Protein AF-A0A350ASJ0-F1 (afdb_monomer_lite)

Secondary structure (DSSP, 8-state):
------PPPPHHHHHHHHHHHHHHHHHHHHHHHHHHHHHHHHHHHHHHHHHHHHHHHHHHHH--SEEEHHHHEESSTTSSEEPP--SSS-B--SEEETT-SEEE-SB-TTS---EEE---

pLDDT: mean 86.12, std 9.56, range [55.19, 97.44]

Sequence (120 aa):
MQNKTKKGFTLVEIMIVVVIIGLLAAMAIPAFQKVRQTSQEKTVVNNLRQLASGADQYFLEAGLSSVTSAILVGSGSTFYVKQFKPVAKETYPTTVNNTDTSLEIGNASLGMVRTISIQF

Radius of gyration: 25.28 Å; chains: 1; bounding box: 36×44×80 Å

Foldseek 3Di:
DDDPPDDDDDPVNVVVVVVVVVVVCVVVVVVVVVVLVVVLLVLVVVQLVLQLVQVVVCCVVVVDFKDFCVQAEDPDDNHSYYHDDRSFPWAWDGMDGQPDQWTWTPDGPVPDIDIDGDHD

Structure (mmCIF, N/CA/C/O backbone):
data_AF-A0A350ASJ0-F1
#
_entry.id   AF-A0A350ASJ0-F1
#
loop_
_atom_site.group_PDB
_atom_site.id
_atom_site.type_symbol
_atom_site.label_atom_id
_atom_site.label_alt_id
_atom_site.label_comp_id
_atom_site.label_asym_id
_atom_site.label_entity_id
_atom_site.label_seq_id
_atom_site.pdbx_PDB_ins_code
_atom_site.Cartn_x
_atom_site.Cartn_y
_atom_site.Cartn_z
_atom_site.occupancy
_atom_site.B_iso_or_equiv
_atom_site.auth_seq_id
_atom_site.auth_comp_id
_atom_site.auth_asym_id
_atom_site.auth_atom_id
_atom_site.pdbx_PDB_model_num
ATOM 1 N N . MET A 1 1 ? -17.891 32.027 53.168 1.00 55.19 1 MET A N 1
ATOM 2 C CA . MET A 1 1 ? -17.000 31.153 52.369 1.00 55.19 1 MET A CA 1
ATOM 3 C C . MET A 1 1 ? -17.814 29.926 51.970 1.00 55.19 1 MET A C 1
ATOM 5 O O . MET A 1 1 ? -18.130 29.121 52.834 1.00 55.19 1 MET A O 1
ATOM 9 N N . GLN A 1 2 ? -18.295 29.843 50.725 1.00 62.22 2 GLN A N 1
ATOM 10 C CA . GLN A 1 2 ? -19.147 28.728 50.282 1.00 62.22 2 GLN A CA 1
ATOM 11 C C . GLN A 1 2 ? -18.279 27.493 50.015 1.00 62.22 2 GLN A C 1
ATOM 13 O O . GLN A 1 2 ? -17.469 27.483 49.090 1.00 62.22 2 GLN A O 1
ATOM 18 N N . ASN A 1 3 ? -18.436 26.466 50.849 1.00 61.69 3 ASN A N 1
ATOM 19 C CA . ASN A 1 3 ? -17.686 25.223 50.749 1.00 61.69 3 ASN A CA 1
ATOM 20 C C . ASN A 1 3 ? -18.325 24.345 49.658 1.00 61.69 3 ASN A C 1
ATOM 22 O O . ASN A 1 3 ? -19.362 23.723 49.883 1.00 61.69 3 ASN A O 1
ATOM 26 N N . LYS A 1 4 ? -17.754 24.336 48.447 1.00 70.12 4 LYS A N 1
ATOM 27 C CA . LYS A 1 4 ? -18.183 23.416 47.383 1.00 70.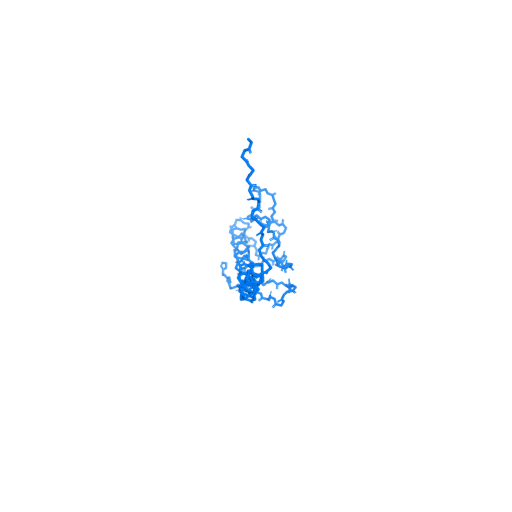12 4 LYS A CA 1
ATOM 28 C C . LYS A 1 4 ? -17.747 22.004 47.768 1.00 70.12 4 LYS A C 1
ATOM 30 O O . LYS A 1 4 ? -16.561 21.686 47.715 1.00 70.12 4 LYS A O 1
ATOM 35 N N . THR A 1 5 ? -18.698 21.156 48.145 1.00 70.88 5 THR A N 1
ATOM 36 C CA . THR A 1 5 ? -18.458 19.726 48.343 1.00 70.88 5 THR A CA 1
ATOM 37 C C . THR A 1 5 ? -17.973 19.120 47.027 1.00 70.88 5 THR A C 1
ATOM 39 O O . THR A 1 5 ? -18.674 19.121 46.014 1.00 70.88 5 THR A O 1
ATOM 42 N N . LYS A 1 6 ? -16.728 18.635 47.011 1.00 71.25 6 LYS A N 1
ATOM 43 C CA . LYS A 1 6 ? -16.196 17.891 45.868 1.00 71.25 6 LYS A CA 1
ATOM 44 C C . LYS A 1 6 ? -16.891 16.529 45.835 1.00 71.25 6 LYS A C 1
ATOM 46 O O . LYS A 1 6 ? -16.663 15.708 46.718 1.00 71.25 6 LYS A O 1
ATOM 51 N N . LYS A 1 7 ? -17.754 16.299 44.842 1.00 77.50 7 LYS A N 1
ATOM 52 C CA . LYS A 1 7 ? -18.291 14.963 44.554 1.00 77.50 7 LYS A CA 1
ATOM 53 C C . LYS A 1 7 ? -17.148 14.095 44.013 1.00 77.50 7 LYS A C 1
ATOM 55 O O . LYS A 1 7 ? -16.521 14.472 43.027 1.00 77.50 7 LYS A O 1
ATOM 60 N N . GLY A 1 8 ? -16.842 12.993 44.694 1.00 78.31 8 GLY A N 1
ATOM 61 C CA . GLY A 1 8 ? -15.901 11.976 44.217 1.00 78.31 8 GLY A CA 1
ATOM 62 C C . GLY A 1 8 ? -16.585 10.989 43.271 1.00 78.31 8 GLY A C 1
ATOM 63 O O . GLY A 1 8 ? -17.795 10.798 43.361 1.00 78.31 8 GLY A O 1
ATOM 64 N N . PHE A 1 9 ? -15.809 10.372 42.377 1.00 80.62 9 PHE A N 1
ATOM 65 C CA . PHE A 1 9 ? -16.264 9.252 41.548 1.00 80.62 9 PHE A CA 1
ATOM 66 C C . PHE A 1 9 ? -16.553 8.027 42.420 1.00 80.62 9 PHE A C 1
ATOM 68 O O . PHE A 1 9 ? -15.771 7.698 43.316 1.00 80.62 9 PHE A O 1
ATOM 75 N N . THR A 1 10 ? -17.652 7.330 42.146 1.00 90.62 10 THR A N 1
ATOM 76 C CA . THR A 1 10 ? -17.945 6.037 42.769 1.00 90.62 10 THR A CA 1
ATOM 77 C C . THR A 1 10 ? -17.176 4.919 42.062 1.00 90.62 10 THR A C 1
ATOM 79 O O . THR A 1 10 ? -16.922 4.965 40.857 1.00 90.62 10 THR A O 1
ATOM 82 N N . LEU A 1 11 ? -16.822 3.867 42.803 1.00 89.62 11 LEU A N 1
ATOM 83 C CA . LEU A 1 11 ? -16.194 2.671 42.224 1.00 89.62 11 LEU A CA 1
ATOM 84 C C . LEU A 1 11 ? -17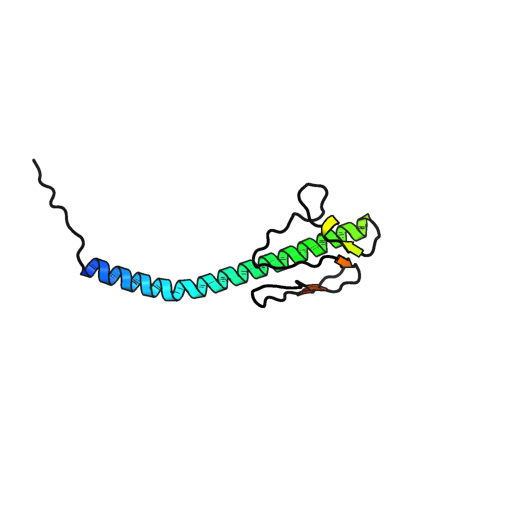.092 2.004 41.170 1.00 89.62 11 LEU A C 1
ATOM 86 O O . LEU A 1 11 ? -16.595 1.461 40.186 1.00 89.62 11 LEU A O 1
ATOM 90 N N . VAL A 1 12 ? -18.411 2.084 41.360 1.00 92.38 12 VAL A N 1
ATOM 91 C CA . VAL A 1 12 ? -19.410 1.512 40.449 1.00 92.38 12 VAL A CA 1
ATOM 92 C C . VAL A 1 12 ? -19.407 2.237 39.101 1.00 92.38 12 VAL A C 1
ATOM 94 O O . VAL A 1 12 ? -19.443 1.580 38.062 1.00 92.38 12 VAL A O 1
ATOM 97 N N . GLU A 1 13 ? -19.297 3.570 39.100 1.00 91.25 13 GLU A N 1
ATOM 98 C CA . GLU A 1 13 ? -19.183 4.360 37.866 1.00 91.25 13 GLU A CA 1
ATOM 99 C C . GLU A 1 13 ? -17.932 3.987 37.070 1.00 91.25 13 GLU A C 1
ATOM 101 O O . GLU A 1 13 ? -17.998 3.854 35.852 1.00 91.25 13 GLU A O 1
ATOM 106 N N . ILE A 1 14 ? -16.801 3.755 37.738 1.00 93.00 14 ILE A N 1
ATOM 107 C CA . ILE A 1 14 ? -15.588 3.318 37.040 1.00 93.00 14 ILE A CA 1
ATOM 108 C C . ILE A 1 14 ? -15.754 1.891 36.504 1.00 93.00 14 ILE A C 1
ATOM 110 O O . ILE A 1 14 ? -15.410 1.638 35.353 1.00 93.00 14 ILE A O 1
ATOM 114 N N . MET A 1 15 ? -16.342 0.976 37.280 1.00 93.81 15 MET A N 1
ATOM 115 C CA . MET A 1 15 ? -16.522 -0.427 36.892 1.00 93.81 15 MET A CA 1
ATOM 116 C C . MET A 1 15 ? -17.330 -0.589 35.596 1.00 93.81 15 MET A C 1
ATOM 118 O O . MET A 1 15 ? -16.899 -1.302 34.690 1.00 93.81 15 MET A O 1
ATOM 122 N N . ILE A 1 16 ? -18.475 0.090 35.472 1.00 94.88 16 ILE A N 1
ATOM 123 C CA . ILE A 1 16 ? -19.303 -0.019 34.262 1.00 94.88 16 ILE A CA 1
ATOM 124 C C . ILE A 1 16 ? -18.602 0.573 33.031 1.00 94.88 16 ILE A C 1
ATOM 126 O O . ILE A 1 16 ? -18.714 0.032 31.931 1.00 94.88 16 ILE A O 1
ATOM 130 N N . VAL A 1 17 ? -17.816 1.636 33.216 1.00 95.56 17 VAL A N 1
ATOM 131 C CA . VAL A 1 17 ? -17.092 2.299 32.125 1.00 95.56 17 VAL A CA 1
ATOM 132 C C . VAL A 1 17 ? -16.028 1.379 31.530 1.00 95.56 17 VAL A C 1
ATOM 134 O O . VAL A 1 17 ? -15.994 1.212 30.310 1.00 95.56 17 VAL A O 1
ATOM 137 N N . VAL A 1 18 ? -15.197 0.726 32.352 1.00 96.25 18 VAL A N 1
ATOM 138 C CA . VAL A 1 18 ? -14.181 -0.206 31.822 1.00 96.25 18 VAL A CA 1
ATOM 139 C C . VAL A 1 18 ? -14.804 -1.433 31.159 1.00 96.25 18 VAL A C 1
ATOM 141 O O . VAL A 1 18 ? -14.258 -1.908 30.166 1.00 96.25 18 VAL A O 1
ATOM 144 N N . VAL A 1 19 ? -15.959 -1.913 31.638 1.00 97.06 19 VAL A N 1
ATOM 145 C CA . VAL A 1 19 ? -16.686 -3.023 30.994 1.00 97.06 19 VAL A CA 1
ATOM 146 C C . VAL A 1 19 ? -17.156 -2.633 29.591 1.00 97.06 19 VAL A C 1
ATOM 148 O O . VAL A 1 19 ? -16.919 -3.374 28.636 1.00 97.06 19 VAL A O 1
ATOM 151 N N . ILE A 1 20 ? -17.771 -1.457 29.439 1.00 96.88 20 ILE A N 1
ATOM 152 C CA . ILE A 1 20 ? -18.252 -0.989 28.132 1.00 96.88 20 ILE A CA 1
ATOM 153 C C . ILE A 1 20 ? -17.073 -0.717 27.185 1.00 96.88 20 ILE A C 1
ATOM 155 O O . ILE A 1 20 ? -17.102 -1.159 26.036 1.00 96.88 20 ILE A O 1
ATOM 159 N N . ILE A 1 21 ? -16.008 -0.056 27.656 1.00 97.06 21 ILE A N 1
ATOM 160 C CA . ILE A 1 21 ? -14.800 0.184 26.846 1.00 97.06 21 ILE A CA 1
ATOM 161 C C . ILE A 1 21 ? -14.151 -1.144 26.434 1.00 97.06 21 ILE A C 1
ATOM 163 O O . ILE A 1 21 ? -13.742 -1.283 25.283 1.00 97.06 21 ILE A O 1
ATOM 167 N N . GLY A 1 22 ? -14.097 -2.130 27.334 1.00 97.44 22 GLY A N 1
ATOM 168 C CA . GLY A 1 22 ? -13.569 -3.463 27.048 1.00 97.44 22 GLY A CA 1
ATOM 169 C C . GLY A 1 22 ? -14.345 -4.179 25.940 1.00 97.44 22 GLY A C 1
ATOM 170 O O . GLY A 1 22 ? -13.734 -4.709 25.012 1.00 97.44 22 GLY A O 1
ATOM 171 N N . LEU A 1 23 ? -15.681 -4.127 25.983 1.00 96.56 23 LEU A N 1
ATOM 172 C CA . LEU A 1 23 ? -16.541 -4.696 24.940 1.00 96.56 23 LEU A CA 1
ATOM 173 C C . LEU A 1 23 ? -16.324 -4.010 23.582 1.00 96.56 23 LEU A C 1
ATOM 175 O O . LEU A 1 23 ? -16.152 -4.686 22.565 1.00 96.56 23 LEU A O 1
ATOM 179 N N . LEU A 1 24 ? -16.290 -2.673 23.566 1.00 97.44 24 LEU A N 1
ATOM 180 C CA . LEU A 1 24 ? -16.053 -1.905 22.342 1.00 97.44 24 LEU A CA 1
ATOM 181 C C . LEU A 1 24 ? -14.660 -2.188 21.763 1.00 97.44 24 LEU A C 1
ATOM 183 O O . LEU A 1 24 ? -14.529 -2.415 20.561 1.00 97.44 24 LEU A O 1
ATOM 187 N N . ALA A 1 25 ? -13.624 -2.227 22.606 1.00 96.94 25 ALA A N 1
ATOM 188 C CA . ALA A 1 25 ? -12.253 -2.503 22.187 1.00 96.94 25 ALA A CA 1
ATOM 189 C C . ALA A 1 25 ? -12.099 -3.918 21.606 1.00 96.94 25 ALA A C 1
ATOM 191 O O . ALA A 1 25 ? -11.434 -4.083 20.580 1.00 96.94 25 ALA A O 1
ATOM 192 N N . ALA A 1 26 ? -12.757 -4.919 22.203 1.00 96.62 26 ALA A N 1
ATOM 193 C CA . ALA A 1 26 ? -12.719 -6.302 21.730 1.00 96.62 26 ALA A CA 1
ATOM 194 C C . ALA A 1 26 ? -13.238 -6.451 20.288 1.00 96.62 26 ALA A C 1
ATOM 196 O O . ALA A 1 26 ? -12.673 -7.218 19.510 1.00 96.62 26 ALA A O 1
ATOM 197 N N . MET A 1 27 ? -14.267 -5.686 19.904 1.00 95.38 27 MET A N 1
ATOM 198 C CA . MET A 1 27 ? -14.767 -5.657 18.523 1.00 95.38 27 MET A CA 1
ATOM 199 C C . MET A 1 27 ? -13.947 -4.732 17.611 1.00 95.38 27 MET A C 1
ATOM 201 O O . MET A 1 27 ? -13.729 -5.045 16.439 1.00 95.38 27 MET A O 1
ATOM 205 N N . ALA A 1 28 ? -13.469 -3.601 18.132 1.00 96.50 28 ALA A N 1
ATOM 206 C CA . ALA A 1 28 ? -12.784 -2.585 17.338 1.00 96.50 28 ALA A CA 1
ATOM 207 C C . ALA A 1 28 ? -11.381 -3.012 16.876 1.00 96.50 28 ALA A C 1
ATOM 209 O O . ALA A 1 28 ? -11.007 -2.734 15.737 1.00 96.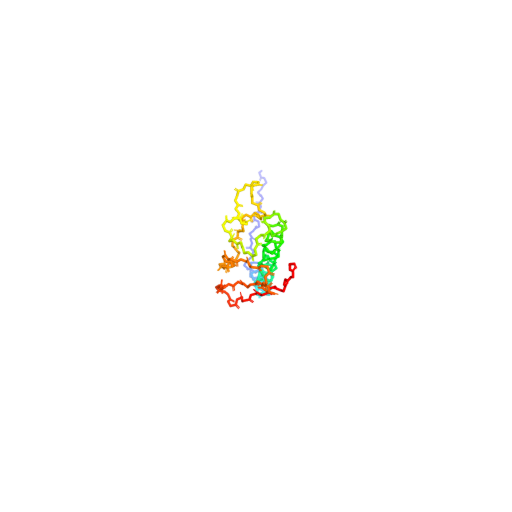50 28 ALA A O 1
ATOM 210 N N . ILE A 1 29 ? -10.605 -3.702 17.719 1.00 95.88 29 ILE A N 1
ATOM 211 C CA . ILE A 1 29 ? -9.226 -4.115 17.404 1.00 95.88 29 ILE A CA 1
ATOM 212 C C . ILE A 1 29 ? -9.141 -5.006 16.148 1.00 95.88 29 ILE A C 1
ATOM 214 O O . ILE A 1 29 ? -8.399 -4.637 15.231 1.00 95.88 29 ILE A O 1
ATOM 218 N N . PRO A 1 30 ? -9.878 -6.132 16.033 1.00 93.69 30 PRO A N 1
ATOM 219 C CA . PRO A 1 30 ? -9.792 -6.985 14.845 1.00 93.69 30 PRO A CA 1
ATOM 220 C C . PRO A 1 30 ? -10.311 -6.275 13.587 1.00 93.69 30 PRO A C 1
ATOM 222 O O . PRO A 1 30 ? -9.728 -6.408 12.508 1.00 93.69 30 PRO A O 1
ATOM 225 N N . ALA A 1 31 ? -11.365 -5.461 13.718 1.00 95.31 31 ALA A N 1
ATOM 226 C CA . ALA A 1 31 ? -11.881 -4.661 12.611 1.00 95.31 31 ALA A CA 1
ATOM 227 C C . ALA A 1 31 ? -10.829 -3.657 12.104 1.00 95.31 31 ALA A C 1
ATOM 229 O O . ALA A 1 31 ? -10.576 -3.572 10.901 1.00 95.31 31 ALA A O 1
ATOM 230 N N . PHE A 1 32 ? -10.158 -2.949 13.015 1.00 95.00 32 PHE A N 1
ATOM 231 C CA . PHE A 1 32 ? -9.105 -1.994 12.681 1.00 95.00 32 PHE A CA 1
ATOM 232 C C . PHE A 1 32 ? -7.897 -2.666 12.014 1.00 95.00 32 PHE A C 1
ATOM 234 O O . PHE A 1 32 ? -7.372 -2.150 11.025 1.00 95.00 32 PHE A O 1
ATOM 241 N N . GLN A 1 33 ? -7.485 -3.842 12.496 1.00 92.25 33 GLN A N 1
ATOM 242 C CA . GLN A 1 33 ? -6.405 -4.623 11.883 1.00 92.25 33 GLN A CA 1
ATOM 243 C C . GLN A 1 33 ? -6.727 -4.988 10.426 1.00 92.25 33 GLN A C 1
ATOM 245 O O . GLN A 1 33 ? -5.900 -4.753 9.542 1.00 92.25 33 GLN A O 1
ATOM 250 N N . LYS A 1 34 ? -7.951 -5.461 10.151 1.00 90.81 34 LYS A N 1
ATOM 251 C CA . LYS A 1 34 ? -8.406 -5.783 8.788 1.00 90.81 34 LYS A CA 1
ATOM 252 C C . LYS A 1 34 ? -8.424 -4.556 7.870 1.00 90.81 34 LYS A C 1
ATOM 254 O O . LYS A 1 34 ? -7.974 -4.629 6.723 1.00 90.81 34 LYS A O 1
ATOM 259 N N . VAL A 1 35 ? -8.926 -3.420 8.362 1.00 93.19 35 VAL A N 1
ATOM 260 C CA . VAL A 1 35 ? -8.966 -2.157 7.601 1.00 93.19 35 VAL A CA 1
ATOM 261 C C . VAL A 1 35 ? -7.555 -1.671 7.274 1.00 93.19 35 VAL A C 1
ATOM 263 O O . VAL A 1 35 ? -7.285 -1.269 6.137 1.00 93.19 35 VAL A O 1
ATOM 266 N N . ARG A 1 36 ? -6.635 -1.753 8.241 1.00 91.31 36 ARG A N 1
ATOM 267 C CA . ARG A 1 36 ? -5.230 -1.388 8.047 1.00 91.31 36 ARG A CA 1
ATOM 268 C C . ARG A 1 36 ? -4.570 -2.268 6.989 1.00 91.31 36 ARG A C 1
ATOM 270 O O . ARG A 1 36 ? -3.962 -1.725 6.071 1.00 91.31 36 ARG A O 1
ATOM 277 N N . GLN A 1 37 ? -4.744 -3.586 7.078 1.00 88.94 37 GLN A N 1
ATOM 278 C CA . GLN A 1 37 ? -4.196 -4.524 6.098 1.00 88.94 37 GLN A CA 1
ATOM 279 C C . GLN A 1 37 ? -4.737 -4.238 4.690 1.00 88.94 37 GLN A C 1
ATOM 281 O O . GLN A 1 37 ? -3.965 -4.080 3.750 1.00 88.94 37 GLN A O 1
ATOM 286 N N . THR A 1 38 ? -6.052 -4.057 4.549 1.00 88.94 38 THR A N 1
ATOM 287 C CA . THR A 1 38 ? -6.674 -3.737 3.251 1.00 88.94 38 THR A CA 1
ATOM 288 C C . THR A 1 38 ? -6.151 -2.412 2.678 1.00 88.94 38 THR A C 1
ATOM 290 O O . THR A 1 38 ? -5.954 -2.280 1.471 1.00 88.94 38 THR A O 1
ATOM 293 N N . SER A 1 39 ? -5.908 -1.413 3.531 1.00 90.88 39 SER A N 1
ATOM 294 C CA . SER A 1 39 ? -5.346 -0.120 3.111 1.00 90.88 39 SER A CA 1
ATOM 295 C C . SER A 1 39 ? -3.895 -0.249 2.641 1.00 90.88 39 SER A C 1
ATOM 297 O O . SER A 1 39 ? -3.518 0.347 1.629 1.00 90.88 39 SER A O 1
ATOM 299 N N . GLN A 1 40 ? -3.091 -1.057 3.339 1.00 89.38 40 GLN A N 1
ATOM 300 C CA . GLN A 1 40 ? -1.724 -1.382 2.924 1.00 89.38 40 GLN A CA 1
ATOM 301 C C . GLN A 1 40 ? -1.730 -2.102 1.569 1.00 89.38 40 GLN A C 1
ATOM 303 O O . GLN A 1 40 ? -1.032 -1.675 0.655 1.00 89.38 40 GLN A O 1
ATOM 308 N N . GLU A 1 41 ? -2.592 -3.107 1.397 1.00 87.06 41 GLU A N 1
ATOM 309 C CA . GLU A 1 41 ? -2.751 -3.850 0.141 1.00 87.06 41 GLU A CA 1
ATOM 310 C C . GLU A 1 41 ? -3.095 -2.938 -1.041 1.00 87.06 41 GLU A C 1
ATOM 312 O O . GLU A 1 41 ? -2.441 -2.989 -2.083 1.00 87.06 41 GLU A O 1
ATOM 317 N N . LYS A 1 42 ? -4.084 -2.053 -0.867 1.00 89.62 42 LYS A N 1
ATOM 318 C CA . LYS A 1 42 ? -4.470 -1.075 -1.894 1.00 89.62 42 LYS A CA 1
ATOM 319 C C . LYS A 1 42 ? -3.321 -0.139 -2.259 1.00 89.62 42 LYS A C 1
ATOM 321 O O . LYS A 1 42 ? -3.142 0.171 -3.434 1.00 89.62 42 LYS A O 1
ATOM 326 N N . THR A 1 43 ? -2.538 0.287 -1.269 1.00 90.75 43 THR A N 1
ATOM 327 C CA . THR A 1 43 ? -1.384 1.167 -1.493 1.00 90.75 43 THR A CA 1
ATOM 328 C C . THR A 1 43 ? -0.313 0.466 -2.323 1.00 90.75 43 THR A C 1
ATOM 330 O O . THR A 1 43 ? 0.178 1.044 -3.288 1.00 90.75 43 THR A O 1
ATOM 333 N N . VAL A 1 44 ? 0.001 -0.795 -2.012 1.00 89.81 44 VAL A N 1
ATOM 334 C CA . VAL A 1 44 ? 1.017 -1.557 -2.753 1.00 89.81 44 VAL A CA 1
ATOM 335 C C . VAL A 1 44 ? 0.586 -1.831 -4.191 1.00 89.81 44 VAL A C 1
ATOM 337 O O . VAL A 1 44 ? 1.365 -1.614 -5.116 1.00 89.81 44 VAL A O 1
ATOM 340 N N . VAL A 1 45 ? -0.675 -2.217 -4.406 1.00 89.94 45 VAL A N 1
ATOM 341 C CA . VAL A 1 45 ? -1.231 -2.375 -5.761 1.00 89.94 45 VAL A CA 1
ATOM 342 C C . VAL A 1 45 ? -1.164 -1.058 -6.537 1.00 89.94 45 VAL A C 1
ATOM 344 O O . VAL A 1 45 ? -0.796 -1.050 -7.709 1.00 89.94 45 VAL A O 1
ATOM 347 N N . ASN A 1 46 ? -1.481 0.067 -5.896 1.00 91.75 46 ASN A N 1
ATOM 348 C CA . ASN A 1 46 ? -1.394 1.379 -6.530 1.00 91.75 46 ASN A CA 1
ATOM 349 C C . ASN A 1 46 ? 0.052 1.770 -6.883 1.00 91.75 46 ASN A C 1
ATOM 351 O O . ASN A 1 46 ? 0.288 2.339 -7.944 1.00 91.75 46 ASN A O 1
ATOM 355 N N . ASN A 1 47 ? 1.024 1.441 -6.032 1.00 91.69 47 ASN A N 1
ATOM 356 C CA . ASN A 1 47 ? 2.440 1.674 -6.317 1.00 91.69 47 ASN A CA 1
ATOM 357 C C . ASN A 1 47 ? 2.931 0.814 -7.492 1.00 91.69 47 ASN A C 1
ATOM 359 O O . ASN A 1 47 ? 3.613 1.334 -8.369 1.00 91.69 47 ASN A O 1
ATOM 363 N N . LEU A 1 48 ? 2.518 -0.459 -7.579 1.00 91.00 48 LEU A N 1
ATOM 364 C CA . LEU A 1 48 ? 2.804 -1.304 -8.747 1.00 91.00 48 LEU A CA 1
ATOM 365 C C . LEU A 1 48 ? 2.217 -0.711 -10.037 1.00 91.00 48 LEU A C 1
ATOM 367 O O . LEU A 1 48 ? 2.877 -0.717 -11.071 1.00 91.00 48 LEU A O 1
ATOM 371 N N . ARG A 1 49 ? 0.998 -0.155 -9.981 1.00 91.62 49 ARG A N 1
ATOM 372 C CA . ARG A 1 49 ? 0.380 0.515 -11.139 1.00 91.62 49 ARG A CA 1
ATOM 373 C C . ARG A 1 49 ? 1.138 1.770 -11.556 1.00 91.62 49 ARG A C 1
ATOM 375 O O . ARG A 1 49 ? 1.328 1.987 -12.746 1.00 91.62 49 ARG A O 1
ATOM 382 N N . GLN A 1 50 ? 1.581 2.575 -10.592 1.00 92.88 50 GLN A N 1
ATOM 383 C CA . GLN A 1 50 ? 2.429 3.733 -10.878 1.00 92.88 50 GLN A CA 1
ATOM 384 C C . GLN A 1 50 ? 3.756 3.303 -11.507 1.00 92.88 50 GLN A C 1
ATOM 386 O O . GLN A 1 50 ? 4.187 3.923 -12.471 1.00 92.88 50 GLN A O 1
ATOM 391 N N . LEU A 1 51 ? 4.366 2.219 -11.014 1.00 92.19 51 LEU A N 1
ATOM 392 C CA . LEU A 1 51 ? 5.594 1.669 -11.584 1.00 92.19 51 LEU A CA 1
ATOM 393 C C . LEU A 1 51 ? 5.401 1.234 -13.042 1.00 92.19 51 LEU A C 1
ATOM 395 O O . LEU A 1 51 ? 6.205 1.607 -13.888 1.00 92.1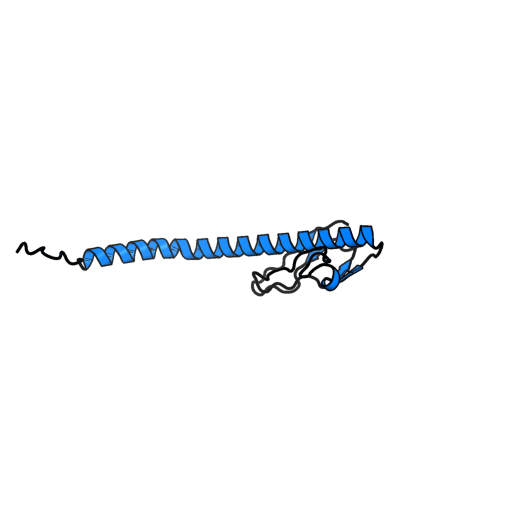9 51 LEU A O 1
ATOM 399 N N . ALA A 1 52 ? 4.321 0.505 -13.336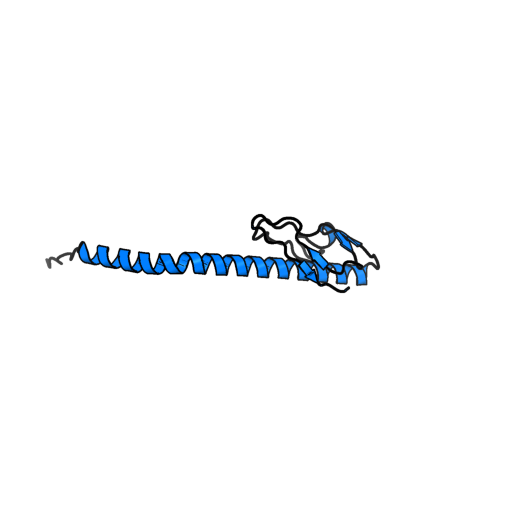 1.00 91.81 52 ALA A N 1
ATOM 400 C CA . ALA A 1 52 ? 3.979 0.106 -14.698 1.00 91.81 52 ALA A CA 1
ATOM 401 C C . ALA A 1 52 ? 3.766 1.322 -15.609 1.00 91.81 52 ALA A C 1
ATOM 403 O O . ALA A 1 52 ? 4.349 1.392 -16.681 1.00 91.81 52 ALA A O 1
ATOM 404 N N . SER A 1 53 ? 3.000 2.318 -15.154 1.00 92.94 53 SER A N 1
ATOM 405 C CA . SER A 1 53 ? 2.761 3.540 -15.930 1.00 92.94 53 SER A CA 1
ATOM 406 C C . SER A 1 53 ? 4.040 4.339 -16.190 1.00 92.94 53 SER A C 1
ATOM 408 O O . SER A 1 53 ? 4.178 4.920 -17.261 1.00 92.94 53 SER A O 1
ATOM 410 N N . GLY A 1 54 ? 4.966 4.393 -15.229 1.00 91.56 54 GLY A N 1
ATOM 411 C CA . GLY A 1 54 ? 6.256 5.049 -15.431 1.00 91.56 54 GLY A CA 1
ATOM 412 C C . GLY A 1 54 ? 7.162 4.275 -16.389 1.00 91.56 54 GLY A C 1
ATOM 413 O O . GLY A 1 54 ? 7.853 4.884 -17.199 1.00 91.56 54 GLY A O 1
ATOM 414 N N . ALA A 1 55 ? 7.140 2.940 -16.323 1.00 91.75 55 ALA A N 1
ATOM 415 C CA . ALA A 1 55 ? 7.863 2.087 -17.262 1.00 91.75 55 ALA A CA 1
ATOM 416 C C . ALA A 1 55 ? 7.340 2.247 -18.695 1.00 91.75 55 ALA A C 1
ATOM 418 O O . ALA A 1 55 ? 8.139 2.394 -19.612 1.00 91.75 55 ALA A O 1
ATOM 419 N N . ASP A 1 56 ? 6.019 2.302 -18.866 1.00 92.25 56 ASP A N 1
ATOM 420 C CA . ASP A 1 56 ? 5.362 2.533 -20.154 1.00 92.25 56 ASP A CA 1
ATOM 421 C C . ASP A 1 56 ? 5.797 3.864 -20.793 1.00 92.25 56 ASP A C 1
ATOM 423 O O . ASP A 1 56 ? 6.298 3.901 -21.917 1.00 92.25 56 ASP A O 1
ATOM 427 N N . GLN A 1 57 ? 5.749 4.958 -20.023 1.00 91.56 57 GLN A N 1
ATOM 428 C CA . GLN A 1 57 ? 6.249 6.266 -20.470 1.00 91.56 57 GLN A CA 1
ATOM 429 C C . GLN A 1 57 ? 7.721 6.209 -20.896 1.00 91.56 57 GLN A C 1
ATOM 431 O O . GLN A 1 57 ? 8.080 6.738 -21.947 1.00 91.56 57 GLN A O 1
ATOM 436 N N . TYR A 1 58 ? 8.567 5.523 -20.125 1.00 92.19 58 TYR A N 1
ATOM 437 C CA . TYR A 1 58 ? 9.973 5.355 -20.481 1.00 92.19 58 TYR A CA 1
ATOM 438 C C . TYR A 1 58 ? 10.161 4.559 -21.780 1.00 92.19 58 TYR A C 1
ATOM 440 O O . TYR A 1 58 ? 11.003 4.921 -22.601 1.00 92.19 58 TYR A O 1
ATOM 448 N N . PHE A 1 59 ? 9.389 3.491 -21.999 1.00 92.25 59 PHE A N 1
ATOM 449 C CA . PHE A 1 59 ? 9.472 2.696 -23.227 1.00 92.25 59 PHE A CA 1
ATOM 450 C C . PHE A 1 59 ? 9.050 3.500 -24.459 1.00 92.25 59 PHE A C 1
ATOM 452 O O . PHE A 1 59 ? 9.705 3.399 -25.498 1.00 92.25 59 PHE A O 1
ATOM 459 N N . LEU A 1 60 ? 8.021 4.339 -24.325 1.00 90.88 60 LEU A N 1
ATOM 460 C CA . LEU A 1 60 ? 7.575 5.248 -25.382 1.00 90.88 60 LEU A CA 1
ATOM 461 C C . LEU A 1 60 ? 8.626 6.316 -25.721 1.00 90.88 60 LEU A C 1
ATOM 463 O O . LEU A 1 60 ? 8.796 6.656 -26.890 1.00 90.88 60 LEU A O 1
ATOM 467 N N . GLU A 1 61 ? 9.340 6.838 -24.721 1.00 90.81 61 GLU A N 1
ATOM 468 C CA . GLU A 1 61 ? 10.331 7.905 -24.910 1.00 90.81 61 GLU A CA 1
ATOM 469 C C . GLU A 1 61 ? 11.700 7.390 -25.375 1.00 90.81 61 GLU A C 1
ATOM 471 O O . GLU A 1 61 ? 12.307 7.959 -26.284 1.00 90.81 61 GLU A O 1
ATOM 476 N N . ALA A 1 62 ? 12.208 6.329 -24.746 1.00 88.81 62 ALA A N 1
ATOM 477 C CA . ALA A 1 62 ? 13.559 5.821 -24.979 1.00 88.81 62 ALA A CA 1
ATOM 478 C C . ALA A 1 62 ? 13.622 4.734 -26.065 1.00 88.81 62 ALA A C 1
ATOM 480 O O . ALA A 1 62 ? 14.712 4.428 -26.551 1.00 88.81 62 ALA A O 1
ATOM 481 N N . GLY A 1 63 ? 12.489 4.116 -26.424 1.00 87.56 63 GLY A N 1
ATOM 482 C CA . GLY A 1 63 ? 12.429 3.011 -27.390 1.00 87.56 63 GLY A CA 1
ATOM 483 C C . GLY A 1 63 ? 13.135 1.729 -26.926 1.00 87.56 63 GLY A C 1
ATOM 484 O O . GLY A 1 63 ? 13.409 0.843 -27.734 1.00 87.56 63 GLY A O 1
ATOM 485 N N . LEU A 1 64 ? 13.466 1.630 -25.635 1.00 90.06 64 LEU A N 1
ATOM 486 C CA . LEU A 1 64 ? 14.087 0.456 -25.024 1.00 90.06 64 LEU A CA 1
ATOM 487 C C . LEU A 1 64 ? 13.017 -0.478 -24.455 1.00 90.06 64 LEU A C 1
ATOM 489 O O . LEU A 1 64 ? 11.936 -0.043 -24.077 1.00 90.06 64 LEU A O 1
ATOM 493 N N . SER A 1 65 ? 13.329 -1.769 -24.356 1.00 87.94 65 SER A N 1
ATOM 494 C CA . SER A 1 65 ? 12.368 -2.792 -23.908 1.00 87.94 65 SER A CA 1
ATOM 495 C C . SER A 1 65 ? 12.514 -3.192 -22.438 1.00 87.94 65 SER A C 1
ATOM 497 O O . SER A 1 65 ? 11.786 -4.065 -21.974 1.00 87.94 65 SER A O 1
ATOM 499 N N . SER A 1 66 ? 13.464 -2.600 -21.711 1.00 90.31 66 SER A N 1
ATOM 500 C CA . SER A 1 66 ? 13.729 -2.904 -20.304 1.00 90.31 66 SER A CA 1
ATOM 501 C C . SER A 1 66 ? 14.192 -1.656 -19.566 1.00 90.31 66 SER A C 1
ATOM 503 O O . SER A 1 66 ? 14.945 -0.845 -20.109 1.00 90.31 66 SER A O 1
ATOM 505 N N . VAL A 1 67 ? 13.738 -1.499 -18.327 1.00 91.50 67 VAL A N 1
ATOM 506 C CA . VAL A 1 67 ? 14.074 -0.365 -17.471 1.00 91.50 67 VAL A CA 1
ATOM 507 C C . VAL A 1 67 ? 14.251 -0.825 -16.031 1.00 91.50 67 VAL A C 1
ATOM 509 O O . VAL A 1 67 ? 13.554 -1.714 -15.543 1.00 91.50 67 VAL A O 1
ATOM 512 N N . THR A 1 68 ? 15.207 -0.219 -15.332 1.00 91.38 68 THR A N 1
ATOM 513 C CA . THR A 1 68 ? 15.452 -0.506 -13.917 1.00 91.38 68 THR A CA 1
ATOM 514 C C . THR A 1 68 ? 14.686 0.462 -13.023 1.00 91.38 68 THR A C 1
ATOM 516 O O . THR A 1 68 ? 14.504 1.640 -13.346 1.00 91.38 68 THR A O 1
ATOM 519 N N . SER A 1 69 ? 14.286 -0.003 -11.841 1.00 85.62 69 SER A N 1
ATOM 520 C CA . SER A 1 69 ? 13.587 0.822 -10.852 1.00 85.62 69 SER A CA 1
ATOM 521 C C . SER A 1 69 ? 14.416 2.024 -10.381 1.00 85.62 69 SER A C 1
ATOM 523 O O . SER A 1 69 ? 13.840 2.995 -9.905 1.00 85.62 69 SER A O 1
ATOM 525 N N . ALA A 1 70 ? 15.745 1.990 -10.539 1.00 86.44 70 ALA A N 1
ATOM 526 C CA . ALA A 1 70 ? 16.644 3.103 -10.224 1.00 86.44 70 ALA A CA 1
ATOM 527 C C . ALA A 1 70 ? 16.455 4.325 -11.143 1.00 86.44 70 ALA A C 1
ATOM 529 O O . ALA A 1 70 ? 16.769 5.440 -10.740 1.00 86.44 70 ALA A O 1
ATOM 530 N N . ILE A 1 71 ? 15.948 4.116 -12.362 1.00 86.88 71 ILE A N 1
ATOM 531 C CA . ILE A 1 71 ? 15.642 5.183 -13.328 1.00 86.88 71 ILE A CA 1
ATOM 532 C C . ILE A 1 71 ? 14.182 5.627 -13.183 1.00 86.88 71 ILE A C 1
ATOM 534 O O . ILE A 1 71 ? 13.867 6.806 -13.316 1.00 86.88 71 ILE A O 1
ATOM 538 N N . LEU A 1 72 ? 13.283 4.689 -12.879 1.00 87.25 72 LEU A N 1
ATOM 539 C CA . LEU A 1 72 ? 11.854 4.975 -12.767 1.00 87.25 72 LEU A CA 1
ATOM 540 C C . LEU A 1 72 ? 11.474 5.677 -11.467 1.00 87.25 72 LEU A C 1
ATOM 542 O O . LEU A 1 72 ? 10.610 6.550 -11.481 1.00 87.25 72 LEU A O 1
ATOM 546 N N . VAL A 1 73 ? 12.070 5.264 -10.347 1.00 89.94 73 VAL A N 1
ATOM 547 C CA . VAL A 1 73 ? 11.607 5.615 -9.003 1.00 89.94 73 VAL A CA 1
ATOM 548 C C . VAL A 1 73 ? 12.679 6.406 -8.271 1.00 89.94 73 VAL A C 1
ATOM 550 O O . VAL A 1 73 ? 13.765 5.899 -7.998 1.00 89.94 73 VAL A O 1
ATOM 553 N N . GLY A 1 74 ? 12.350 7.630 -7.862 1.00 88.25 74 GLY A N 1
ATOM 554 C CA . GLY A 1 74 ? 13.290 8.459 -7.115 1.00 88.25 74 GLY A CA 1
ATOM 555 C C . GLY A 1 74 ? 12.671 9.706 -6.500 1.00 88.25 74 GLY A C 1
ATOM 556 O O . GLY A 1 74 ? 11.450 9.879 -6.454 1.00 88.25 74 GLY A O 1
ATOM 557 N N . SER A 1 75 ? 13.536 10.564 -5.966 1.00 83.00 75 SER A N 1
ATOM 558 C CA . SER A 1 75 ? 13.153 11.844 -5.372 1.00 83.00 75 SER A CA 1
ATOM 559 C C . SER A 1 75 ? 13.583 12.979 -6.298 1.00 83.00 75 SER A C 1
ATOM 561 O O . SER A 1 75 ? 14.768 13.116 -6.589 1.00 83.00 75 SER A O 1
ATOM 563 N N . GLY A 1 76 ? 12.627 13.779 -6.770 1.00 81.19 76 GLY A N 1
ATOM 564 C CA . GLY A 1 76 ? 12.862 14.881 -7.708 1.00 81.19 76 GLY A CA 1
ATOM 565 C C . GLY A 1 76 ? 11.961 14.807 -8.942 1.00 81.19 76 GLY A C 1
ATOM 566 O O . GLY A 1 76 ? 11.121 13.917 -9.051 1.00 81.19 76 GLY A O 1
ATOM 567 N N . SER A 1 77 ? 12.130 15.760 -9.860 1.00 76.81 77 SER A N 1
ATOM 568 C CA . SER A 1 77 ? 11.300 15.895 -11.071 1.00 76.81 77 SER A CA 1
ATOM 569 C C . SER A 1 77 ? 11.810 15.093 -12.274 1.00 76.81 77 SER A C 1
ATOM 571 O O . SER A 1 77 ? 11.175 15.110 -13.318 1.00 76.81 77 SER A O 1
ATOM 573 N N . THR A 1 78 ? 12.964 14.434 -12.154 1.00 81.25 78 THR A N 1
ATOM 574 C CA . THR A 1 78 ? 13.616 13.672 -13.236 1.00 81.25 78 THR A CA 1
ATOM 575 C C . THR A 1 78 ? 13.176 12.211 -13.303 1.00 81.25 78 THR A C 1
ATOM 577 O O . THR A 1 78 ? 13.637 11.480 -14.170 1.00 81.25 78 THR A O 1
ATOM 580 N N . PHE A 1 79 ? 12.342 11.769 -12.361 1.00 88.69 79 PHE A N 1
ATOM 581 C CA . PHE A 1 79 ? 11.867 10.392 -12.257 1.00 88.69 79 PHE A CA 1
ATOM 582 C C . PHE A 1 79 ? 10.413 10.305 -12.711 1.00 88.69 79 PHE A C 1
ATOM 584 O O . PHE A 1 79 ? 9.611 11.189 -12.407 1.00 88.69 79 PHE A O 1
ATOM 591 N N . TYR A 1 80 ? 10.063 9.202 -13.368 1.00 88.19 80 TYR A N 1
ATOM 592 C CA . TYR A 1 80 ? 8.700 8.929 -13.832 1.00 88.19 80 TYR A CA 1
ATOM 593 C C . TYR A 1 80 ? 7.737 8.658 -12.672 1.00 88.19 80 TYR A C 1
ATOM 595 O O . TYR A 1 80 ? 6.540 8.929 -12.754 1.00 88.19 80 TYR A O 1
ATOM 603 N N . VAL A 1 81 ? 8.261 8.137 -11.560 1.00 90.44 81 VAL A N 1
ATOM 604 C CA . VAL A 1 81 ? 7.483 7.772 -10.382 1.00 90.44 81 VAL A CA 1
ATOM 605 C C . VAL A 1 81 ? 8.158 8.295 -9.120 1.00 90.44 81 VAL A C 1
ATOM 607 O O . VAL A 1 81 ? 9.371 8.195 -8.926 1.00 90.44 81 VAL A O 1
ATOM 610 N N . LYS A 1 82 ? 7.349 8.845 -8.213 1.00 87.81 82 LYS A N 1
ATOM 611 C CA . LYS A 1 82 ? 7.834 9.292 -6.905 1.00 87.81 82 LYS A CA 1
ATOM 612 C C . LYS A 1 82 ? 8.287 8.106 -6.063 1.00 87.81 82 LYS A C 1
ATOM 614 O O . LYS A 1 82 ? 7.675 7.042 -6.091 1.00 87.81 82 LYS A O 1
ATOM 619 N N . GLN A 1 83 ? 9.302 8.332 -5.234 1.00 85.19 83 GLN A N 1
ATOM 620 C CA . GLN A 1 83 ? 9.791 7.334 -4.291 1.00 85.19 83 GLN A CA 1
ATOM 621 C C . GLN A 1 83 ? 8.662 6.749 -3.430 1.00 85.19 83 GLN A C 1
ATOM 623 O O . GLN A 1 83 ? 7.980 7.461 -2.685 1.00 85.19 83 GLN A O 1
ATOM 628 N N . PHE A 1 84 ? 8.499 5.427 -3.505 1.00 86.44 84 PHE A N 1
ATOM 629 C CA . PHE A 1 84 ? 7.540 4.707 -2.681 1.00 86.44 84 PHE A CA 1
ATOM 630 C C . PHE A 1 84 ? 7.984 4.701 -1.218 1.00 86.44 84 PHE A C 1
ATOM 632 O O . PHE A 1 84 ? 9.149 4.456 -0.901 1.00 86.44 84 PHE A O 1
ATOM 639 N N . LYS A 1 85 ? 7.035 4.934 -0.308 1.00 84.25 85 LYS A N 1
ATOM 640 C CA . LYS A 1 85 ? 7.223 4.700 1.127 1.00 84.25 85 LYS A CA 1
ATOM 641 C C . LYS A 1 85 ? 6.696 3.301 1.448 1.00 84.25 85 LYS A C 1
ATOM 643 O O . LYS A 1 85 ? 5.488 3.107 1.305 1.00 84.25 85 LYS A O 1
ATOM 648 N N . PRO A 1 86 ? 7.547 2.346 1.864 1.00 83.00 86 PRO A N 1
ATOM 649 C CA . PRO A 1 86 ? 7.099 0.990 2.157 1.00 83.00 86 PRO A CA 1
ATOM 650 C C . PRO A 1 86 ? 6.060 0.980 3.280 1.00 83.00 86 PRO A C 1
ATOM 652 O O . PRO A 1 86 ? 6.269 1.604 4.324 1.00 83.00 86 PRO A O 1
ATOM 655 N N . VAL A 1 87 ? 4.955 0.260 3.085 1.00 84.69 87 VAL A N 1
ATOM 656 C CA . VAL A 1 87 ? 3.856 0.181 4.070 1.00 84.69 87 VAL A CA 1
ATOM 657 C C . VAL A 1 87 ? 3.748 -1.182 4.758 1.00 84.69 87 VAL A C 1
ATOM 659 O O . VAL A 1 87 ? 3.100 -1.284 5.805 1.00 84.69 87 VAL A O 1
ATOM 662 N N . ALA A 1 88 ? 4.383 -2.213 4.197 1.00 83.12 88 ALA A N 1
ATOM 663 C CA . ALA A 1 88 ? 4.303 -3.613 4.614 1.00 83.12 88 ALA A CA 1
ATOM 664 C C . ALA A 1 88 ? 5.632 -4.391 4.436 1.00 83.12 88 ALA A C 1
ATOM 666 O O . ALA A 1 88 ? 5.619 -5.623 4.388 1.00 83.12 88 ALA A O 1
ATOM 667 N N . LYS A 1 89 ? 6.781 -3.693 4.378 1.00 79.31 89 LYS A N 1
ATOM 668 C CA . LYS A 1 89 ? 8.111 -4.271 4.064 1.00 79.31 89 LYS A CA 1
ATOM 669 C C . LYS A 1 89 ? 8.133 -4.994 2.710 1.00 79.31 89 LYS A C 1
ATOM 671 O O . LYS A 1 89 ? 8.763 -6.038 2.564 1.00 79.31 89 LYS A O 1
ATOM 676 N N . GLU A 1 90 ? 7.398 -4.455 1.749 1.00 84.38 90 GLU A N 1
ATOM 677 C CA . GLU A 1 90 ? 7.323 -4.966 0.393 1.00 84.38 90 GLU A CA 1
ATOM 678 C C . GLU A 1 90 ? 8.584 -4.630 -0.415 1.00 84.38 90 GLU A C 1
ATOM 680 O O . GLU A 1 90 ? 9.174 -3.559 -0.258 1.00 84.38 90 GLU A O 1
ATOM 685 N N . THR A 1 91 ? 8.979 -5.545 -1.300 1.00 85.12 91 THR A N 1
ATOM 686 C CA . THR A 1 91 ? 10.037 -5.315 -2.294 1.00 85.12 91 THR A CA 1
ATOM 687 C C . THR A 1 91 ? 9.413 -5.260 -3.683 1.00 85.12 91 THR A C 1
ATOM 689 O O . THR A 1 91 ? 8.826 -6.244 -4.137 1.00 85.12 91 THR A O 1
ATOM 692 N N . TYR A 1 92 ? 9.516 -4.100 -4.329 1.00 86.12 92 TYR A N 1
ATOM 693 C CA . TYR A 1 92 ? 9.057 -3.878 -5.703 1.00 86.12 92 TYR A CA 1
ATOM 694 C C . TYR A 1 92 ? 10.060 -4.464 -6.710 1.00 86.12 92 TYR A C 1
ATOM 696 O O . TYR A 1 92 ? 11.242 -4.590 -6.375 1.00 86.12 92 TYR A O 1
ATOM 704 N N . PRO A 1 93 ? 9.617 -4.816 -7.929 1.00 86.25 93 PRO A N 1
ATOM 705 C CA . PRO A 1 93 ? 10.508 -5.366 -8.941 1.00 86.25 93 PRO A CA 1
ATOM 706 C C . PRO A 1 93 ? 11.590 -4.349 -9.319 1.00 86.25 93 PRO A C 1
ATOM 708 O O . PRO A 1 93 ? 11.326 -3.157 -9.482 1.00 86.25 93 PRO A O 1
ATOM 711 N N . THR A 1 94 ? 12.827 -4.832 -9.435 1.00 85.44 94 THR A N 1
ATOM 712 C CA . THR A 1 94 ? 14.010 -4.008 -9.733 1.00 85.44 94 THR A CA 1
ATOM 713 C C . THR A 1 94 ? 14.170 -3.714 -11.219 1.00 85.44 94 THR A C 1
ATOM 715 O O . THR A 1 94 ? 14.875 -2.776 -11.590 1.00 85.44 94 THR A O 1
ATOM 718 N N . THR A 1 95 ? 13.508 -4.504 -12.060 1.00 87.44 95 THR A N 1
ATOM 719 C CA . THR A 1 95 ? 13.509 -4.386 -13.514 1.00 87.44 95 THR A CA 1
ATOM 720 C C . THR A 1 95 ? 12.097 -4.632 -14.020 1.00 87.44 95 THR A C 1
ATOM 722 O O . THR A 1 95 ? 11.404 -5.505 -13.501 1.00 87.44 95 THR A O 1
ATOM 725 N N . VAL A 1 96 ? 11.691 -3.853 -15.016 1.00 90.38 96 VAL A N 1
ATOM 726 C CA . VAL A 1 96 ? 10.425 -3.990 -15.734 1.00 90.38 96 VAL A CA 1
ATOM 727 C C . VAL A 1 96 ? 10.750 -4.099 -17.217 1.00 90.38 96 VAL A C 1
ATOM 729 O O . VAL A 1 96 ? 11.532 -3.296 -17.730 1.00 90.38 96 VAL A O 1
ATOM 732 N N . ASN A 1 97 ? 10.169 -5.081 -17.898 1.00 90.25 97 ASN A N 1
ATOM 733 C CA . ASN A 1 97 ? 10.315 -5.283 -19.336 1.00 90.25 97 ASN A CA 1
ATOM 734 C C . ASN A 1 97 ? 8.984 -5.036 -20.044 1.00 90.25 97 ASN A C 1
ATOM 736 O O . ASN A 1 97 ? 7.933 -5.373 -19.515 1.00 90.25 97 ASN A O 1
ATOM 740 N N . ASN A 1 98 ? 9.027 -4.536 -21.278 1.00 86.69 98 ASN A N 1
ATOM 741 C CA . ASN A 1 98 ? 7.830 -4.294 -22.094 1.00 86.69 98 ASN A CA 1
ATOM 742 C C . ASN A 1 98 ? 7.067 -5.602 -22.428 1.00 86.69 98 ASN A C 1
ATOM 744 O O . ASN A 1 98 ? 5.874 -5.607 -22.697 1.00 86.69 98 ASN A O 1
ATOM 748 N N . THR A 1 99 ? 7.725 -6.758 -22.334 1.00 86.44 99 THR A N 1
ATOM 749 C CA . THR A 1 99 ? 7.073 -8.067 -22.500 1.00 86.44 99 THR A CA 1
ATOM 750 C C . THR A 1 99 ? 6.435 -8.612 -21.221 1.00 86.44 99 THR A C 1
ATOM 752 O O . THR A 1 99 ? 5.807 -9.672 -21.263 1.00 86.44 99 THR A O 1
ATOM 755 N N . ASP A 1 100 ? 6.624 -7.952 -20.074 1.00 86.81 100 ASP A N 1
ATOM 756 C CA . ASP A 1 100 ? 6.063 -8.423 -18.812 1.00 86.81 100 ASP A CA 1
ATOM 757 C C . ASP A 1 100 ? 4.538 -8.270 -18.852 1.00 86.81 100 ASP A C 1
ATOM 759 O O . ASP A 1 100 ? 3.997 -7.181 -19.014 1.00 86.81 100 ASP A O 1
ATOM 763 N N . THR A 1 101 ? 3.824 -9.379 -18.671 1.00 84.94 101 THR A N 1
ATOM 764 C CA . THR A 1 101 ? 2.351 -9.384 -18.589 1.00 84.94 101 THR A CA 1
ATOM 765 C C . THR A 1 101 ? 1.850 -9.169 -17.161 1.00 84.94 101 THR A C 1
ATOM 767 O O . THR A 1 101 ? 0.652 -8.978 -16.920 1.00 84.94 101 THR A O 1
ATOM 770 N N . SER A 1 102 ? 2.771 -9.170 -16.197 1.00 85.44 102 SER A N 1
ATOM 771 C CA . SER A 1 102 ? 2.474 -8.969 -14.790 1.00 85.44 102 SER A CA 1
ATOM 772 C C . SER A 1 102 ? 3.654 -8.396 -14.014 1.00 85.44 102 SER A C 1
ATOM 774 O O . SER A 1 102 ? 4.795 -8.773 -14.266 1.00 85.44 102 SER A O 1
ATOM 776 N N . LEU A 1 103 ? 3.369 -7.567 -13.006 1.00 87.56 103 LEU A N 1
ATOM 777 C CA . LEU A 1 103 ? 4.348 -7.146 -11.999 1.00 87.56 103 LEU A CA 1
ATOM 778 C C . LEU A 1 103 ? 3.974 -7.700 -10.634 1.00 87.56 103 LEU A C 1
ATOM 780 O O . LEU A 1 103 ? 2.815 -7.605 -10.219 1.00 87.56 103 LEU A O 1
ATOM 784 N N . GLU A 1 104 ? 4.976 -8.211 -9.925 1.00 85.12 104 GLU A N 1
ATOM 785 C CA . GLU A 1 104 ? 4.814 -8.860 -8.627 1.00 85.12 104 GLU A CA 1
ATOM 786 C C . GLU A 1 104 ? 5.719 -8.241 -7.565 1.00 85.12 104 GLU A C 1
ATOM 788 O O . GLU A 1 104 ? 6.831 -7.792 -7.845 1.00 85.12 104 GLU A O 1
ATOM 793 N N . ILE A 1 105 ? 5.253 -8.251 -6.318 1.00 85.50 105 ILE A N 1
ATOM 794 C CA . ILE A 1 105 ? 6.106 -7.987 -5.154 1.00 85.50 105 ILE A CA 1
ATOM 795 C C . ILE A 1 105 ? 6.822 -9.273 -4.724 1.00 85.50 105 ILE A C 1
ATOM 797 O O . ILE A 1 105 ? 6.181 -10.268 -4.393 1.00 85.50 105 ILE A O 1
ATOM 801 N N . GLY A 1 106 ? 8.158 -9.242 -4.699 1.00 67.31 106 GLY A N 1
ATOM 802 C CA . GLY A 1 106 ? 8.994 -10.435 -4.491 1.00 67.31 106 GLY A CA 1
ATOM 803 C C . GLY A 1 106 ? 9.114 -10.909 -3.037 1.00 67.31 106 GLY A C 1
ATOM 804 O O . GLY A 1 106 ? 9.501 -12.048 -2.788 1.00 67.31 106 GLY A O 1
ATOM 805 N N . ASN A 1 107 ? 8.789 -10.061 -2.055 1.00 61.00 107 ASN A N 1
ATOM 806 C CA . ASN A 1 107 ? 8.740 -10.438 -0.640 1.00 61.00 107 ASN A CA 1
ATOM 807 C C . ASN A 1 107 ? 7.854 -9.450 0.127 1.00 61.00 107 ASN A C 1
ATOM 809 O O . ASN A 1 107 ? 8.088 -8.242 0.071 1.00 61.00 107 ASN A O 1
ATOM 813 N N . ALA A 1 108 ? 6.846 -9.950 0.838 1.00 60.44 108 ALA A N 1
ATOM 814 C CA . ALA A 1 108 ? 6.090 -9.167 1.802 1.00 60.44 108 ALA A CA 1
ATOM 815 C C . ALA A 1 108 ? 6.018 -9.950 3.110 1.00 60.44 108 ALA A C 1
ATOM 817 O O . ALA A 1 108 ? 5.498 -11.065 3.154 1.00 60.44 108 ALA A O 1
ATOM 818 N N . SER A 1 109 ? 6.475 -9.329 4.196 1.00 56.44 109 SER A N 1
ATOM 819 C CA . SER A 1 109 ? 6.545 -9.901 5.551 1.00 56.44 109 SER A CA 1
ATOM 820 C C . SER A 1 109 ? 5.195 -10.386 6.124 1.00 56.44 109 SER A C 1
ATOM 822 O O . SER A 1 109 ? 5.162 -10.894 7.241 1.00 56.44 109 SER A O 1
ATOM 824 N N . LEU A 1 110 ? 4.087 -10.211 5.398 1.00 56.12 110 LEU A N 1
ATOM 825 C CA . LEU A 1 110 ? 2.719 -10.556 5.795 1.00 56.12 110 LEU A CA 1
ATOM 826 C C . LEU A 1 110 ? 2.097 -11.678 4.935 1.00 56.12 110 LEU A C 1
ATOM 828 O O . LEU A 1 110 ? 0.882 -11.841 4.952 1.00 56.12 110 LEU A O 1
ATOM 832 N N . GLY A 1 111 ? 2.884 -12.409 4.131 1.00 60.28 111 GLY A N 1
ATOM 833 C CA . GLY A 1 111 ? 2.343 -13.396 3.174 1.00 60.28 111 GLY A CA 1
ATOM 834 C C . GLY A 1 111 ? 1.563 -12.753 2.017 1.00 60.28 111 GLY A C 1
ATOM 835 O O . GLY A 1 111 ? 0.787 -13.399 1.317 1.00 60.28 111 GLY A O 1
ATOM 836 N N . MET A 1 112 ? 1.747 -11.447 1.829 1.00 64.81 112 MET A N 1
ATOM 837 C CA . MET A 1 112 ? 1.063 -10.638 0.834 1.00 64.81 112 MET A CA 1
ATOM 838 C C . MET A 1 112 ? 1.838 -10.703 -0.485 1.00 64.81 112 MET A C 1
ATOM 840 O O . MET A 1 112 ? 2.620 -9.810 -0.773 1.00 64.81 112 MET A O 1
ATOM 844 N N . VAL A 1 113 ? 1.643 -11.747 -1.290 1.00 73.19 113 VAL A N 1
ATOM 845 C CA . VAL A 1 113 ? 2.054 -11.708 -2.706 1.00 73.19 113 VAL A CA 1
ATOM 846 C C . VAL A 1 113 ? 0.953 -10.981 -3.471 1.00 73.19 113 VAL A C 1
ATOM 848 O O . VAL A 1 113 ? -0.233 -11.295 -3.323 1.00 73.19 113 VAL A O 1
ATOM 851 N N . ARG A 1 114 ? 1.310 -9.931 -4.208 1.00 80.75 114 ARG A N 1
ATOM 852 C CA . ARG A 1 114 ? 0.373 -9.179 -5.045 1.00 80.75 114 ARG A CA 1
ATOM 853 C C . ARG A 1 114 ? 0.948 -9.073 -6.436 1.00 80.75 114 ARG A C 1
ATOM 855 O O . ARG A 1 114 ? 2.086 -8.648 -6.608 1.00 80.75 114 ARG A O 1
ATOM 862 N N . THR A 1 115 ? 0.094 -9.409 -7.383 1.00 81.94 115 THR A N 1
ATOM 863 C CA . THR A 1 115 ? 0.378 -9.378 -8.804 1.00 81.94 115 THR A CA 1
ATOM 864 C C . THR A 1 115 ? -0.626 -8.441 -9.440 1.00 81.94 115 THR A C 1
ATOM 866 O O . THR A 1 115 ? -1.824 -8.515 -9.149 1.00 81.94 115 THR A O 1
ATOM 869 N N . ILE A 1 116 ? -0.146 -7.535 -10.280 1.00 87.44 116 ILE A N 1
ATOM 870 C CA . ILE A 1 116 ? -1.012 -6.787 -11.184 1.00 87.44 116 ILE A CA 1
ATOM 871 C C . ILE A 1 116 ? -0.780 -7.289 -12.598 1.00 87.44 116 ILE A C 1
ATOM 873 O O . ILE A 1 116 ? 0.359 -7.532 -12.981 1.00 87.44 116 ILE A O 1
ATOM 877 N N . SER A 1 117 ? -1.852 -7.417 -13.372 1.00 84.06 117 SER A N 1
ATOM 878 C CA . SER A 1 117 ? -1.749 -7.588 -14.819 1.00 84.06 117 SER A CA 1
ATOM 879 C C . SER A 1 117 ? -1.483 -6.237 -15.465 1.00 84.06 117 SER A C 1
ATOM 881 O O . SER A 1 117 ? -2.091 -5.230 -15.083 1.00 84.06 117 SER A O 1
ATOM 883 N N . ILE A 1 118 ? -0.579 -6.233 -16.431 1.00 86.75 118 ILE A N 1
ATOM 884 C CA . ILE A 1 118 ? -0.142 -5.048 -17.165 1.00 86.75 118 ILE A CA 1
ATOM 885 C C . ILE A 1 118 ? -0.053 -5.379 -18.655 1.00 86.75 118 ILE A C 1
ATOM 887 O O . ILE A 1 118 ? 0.114 -6.539 -19.027 1.00 86.75 118 ILE A O 1
ATOM 891 N N . GLN A 1 119 ? -0.23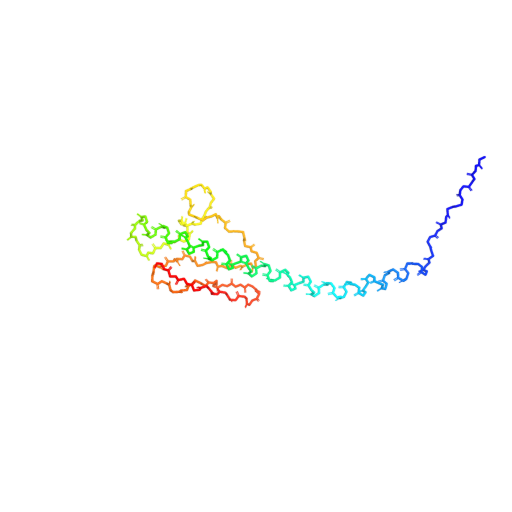1 -4.361 -19.491 1.00 80.38 119 GLN A N 1
ATOM 892 C CA . GLN A 1 119 ? -0.038 -4.389 -20.940 1.00 80.38 119 GLN A CA 1
ATOM 893 C C . GLN A 1 119 ? 0.647 -3.062 -21.277 1.00 80.38 119 GLN A C 1
ATOM 895 O O . GLN A 1 119 ? 0.135 -2.021 -20.857 1.00 80.38 119 GLN A O 1
ATOM 900 N N . PHE A 1 120 ? 1.806 -3.130 -21.924 1.00 79.31 120 PHE A N 1
ATOM 901 C CA . PHE A 1 120 ? 2.548 -1.977 -22.434 1.00 79.31 120 PHE A CA 1
ATOM 902 C C . PHE A 1 120 ? 2.167 -1.702 -23.891 1.00 79.31 120 PHE A C 1
ATOM 904 O O . PHE A 1 120 ? 1.678 -2.648 -24.554 1.00 79.31 120 PHE A O 1
#